Protein AF-A0A7R9U6I0-F1 (afdb_monomer_lite)

pLDDT: mean 78.08, std 13.19, range [43.03, 93.5]

Structure (mmCIF, N/CA/C/O backbone):
data_AF-A0A7R9U6I0-F1
#
_entry.id   AF-A0A7R9U6I0-F1
#
loop_
_atom_site.group_PDB
_atom_site.id
_atom_site.type_symbol
_atom_site.label_atom_id
_atom_site.label_alt_id
_atom_site.label_comp_id
_atom_site.label_asym_id
_atom_site.label_entity_id
_atom_site.label_seq_id
_atom_site.pdbx_PDB_ins_code
_atom_site.Cartn_x
_atom_site.Cartn_y
_atom_site.Cartn_z
_atom_site.occupancy
_atom_site.B_iso_or_equiv
_atom_site.auth_seq_id
_atom_site.auth_comp_id
_atom_site.auth_asym_id
_atom_site.auth_atom_id
_atom_site.pdbx_PDB_model_num
ATOM 1 N N . VAL A 1 1 ? -9.671 6.262 -3.453 1.00 56.94 1 VAL A N 1
ATOM 2 C CA . VAL A 1 1 ? -9.346 5.701 -4.787 1.00 56.94 1 VAL A CA 1
ATOM 3 C C . VAL A 1 1 ? -8.888 6.841 -5.681 1.00 56.94 1 VAL A C 1
ATOM 5 O O . VAL A 1 1 ? -9.615 7.821 -5.789 1.00 56.94 1 VAL A O 1
ATOM 8 N N . THR A 1 2 ? -7.689 6.764 -6.256 1.00 60.41 2 THR A N 1
ATOM 9 C CA . THR A 1 2 ? -7.160 7.765 -7.197 1.00 60.41 2 THR A CA 1
ATOM 10 C C . THR A 1 2 ? -7.011 7.124 -8.573 1.00 60.41 2 THR A C 1
ATOM 12 O O . THR A 1 2 ? -6.565 5.987 -8.689 1.00 60.41 2 THR A O 1
ATOM 15 N N . THR A 1 3 ? -7.427 7.826 -9.625 1.00 65.25 3 THR A N 1
ATOM 16 C CA . THR A 1 3 ? -7.369 7.319 -11.006 1.00 65.25 3 THR A CA 1
ATOM 17 C C . THR A 1 3 ? -6.152 7.844 -11.771 1.00 65.25 3 THR A C 1
ATOM 19 O O . THR A 1 3 ? -5.639 7.144 -12.644 1.00 65.25 3 THR A O 1
ATOM 22 N N . SER A 1 4 ? -5.637 9.022 -11.408 1.00 84.12 4 SER A N 1
ATOM 23 C CA . SER A 1 4 ? -4.521 9.716 -12.068 1.00 84.12 4 SER A CA 1
ATOM 24 C C . SER A 1 4 ? -3.277 9.820 -11.180 1.00 84.12 4 SER A C 1
ATOM 26 O O . SER A 1 4 ? -3.414 10.059 -9.975 1.00 84.12 4 SER A O 1
ATOM 28 N N . LEU A 1 5 ? -2.088 9.765 -11.790 1.00 84.88 5 LEU A N 1
ATOM 29 C CA . LEU A 1 5 ? -0.806 9.999 -11.118 1.00 84.88 5 LEU A CA 1
ATOM 30 C C . LEU A 1 5 ? -0.733 11.385 -10.460 1.00 84.88 5 LEU A C 1
ATOM 32 O O . LEU A 1 5 ? -0.368 11.473 -9.294 1.00 84.88 5 LEU A O 1
ATOM 36 N N . ASP A 1 6 ? -1.154 12.451 -11.142 1.00 86.19 6 ASP A N 1
ATOM 37 C CA . ASP A 1 6 ? -1.038 13.820 -10.609 1.00 86.19 6 ASP A CA 1
ATOM 38 C C . ASP A 1 6 ? -1.788 13.994 -9.289 1.00 86.19 6 ASP A C 1
ATOM 40 O O . ASP A 1 6 ? -1.236 14.461 -8.295 1.00 86.19 6 ASP A O 1
ATOM 44 N N . ARG A 1 7 ? -3.041 13.529 -9.239 1.00 85.56 7 ARG A N 1
ATOM 45 C CA . ARG A 1 7 ? -3.843 13.532 -8.008 1.00 85.56 7 ARG A CA 1
ATOM 46 C C . ARG A 1 7 ? -3.217 12.679 -6.904 1.00 85.56 7 ARG A C 1
ATOM 48 O O . ARG A 1 7 ? -3.355 13.011 -5.730 1.00 85.56 7 ARG A O 1
ATOM 55 N N . PHE A 1 8 ? -2.554 11.582 -7.265 1.00 88.44 8 PHE A N 1
ATOM 56 C CA . PHE A 1 8 ? -1.837 10.749 -6.307 1.00 88.44 8 PHE A CA 1
ATOM 57 C C . PHE A 1 8 ? -0.622 11.485 -5.729 1.00 88.44 8 PHE A C 1
ATOM 59 O O . PHE A 1 8 ? -0.513 11.586 -4.512 1.00 88.44 8 PHE A O 1
ATOM 66 N N . MET A 1 9 ? 0.214 12.098 -6.571 1.00 86.69 9 MET A N 1
ATOM 67 C CA . MET A 1 9 ? 1.369 12.887 -6.126 1.00 86.69 9 MET A CA 1
ATOM 68 C C . MET A 1 9 ? 0.955 14.104 -5.294 1.00 86.69 9 MET A C 1
ATOM 70 O O . MET A 1 9 ? 1.594 14.409 -4.291 1.00 86.69 9 MET A O 1
ATOM 74 N N . GLN A 1 10 ? -0.150 14.766 -5.652 1.00 86.50 10 GLN A N 1
ATOM 75 C CA . GLN A 1 10 ? -0.729 15.835 -4.836 1.00 86.50 10 GLN A CA 1
ATOM 76 C C . GLN A 1 10 ? -1.176 15.335 -3.460 1.00 86.50 10 GLN A C 1
ATOM 78 O O . GLN A 1 10 ? -0.999 16.057 -2.484 1.00 86.50 10 GLN A O 1
ATOM 83 N N . LYS A 1 11 ? -1.738 14.120 -3.362 1.00 85.00 11 LYS A N 1
ATOM 84 C CA . LYS A 1 11 ? -2.087 13.523 -2.065 1.00 85.00 11 LYS A CA 1
ATOM 85 C C . LYS A 1 11 ? -0.827 13.260 -1.233 1.00 85.00 11 LYS A C 1
ATOM 87 O O . LYS A 1 11 ? -0.777 13.659 -0.077 1.00 85.00 11 LYS A O 1
ATOM 92 N N . LEU A 1 12 ? 0.198 12.654 -1.836 1.00 83.94 12 LEU A N 1
ATOM 93 C CA . LEU A 1 12 ? 1.476 12.392 -1.162 1.00 83.94 12 LEU A CA 1
ATOM 94 C C . LEU A 1 12 ? 2.146 13.680 -0.650 1.00 83.94 12 LEU A C 1
ATOM 96 O O . LEU A 1 12 ? 2.822 13.658 0.370 1.00 83.94 12 LEU A O 1
ATOM 100 N N . ALA A 1 13 ? 1.955 14.805 -1.343 1.00 80.88 13 ALA A N 1
ATOM 101 C CA . ALA A 1 13 ? 2.554 16.084 -0.972 1.00 80.88 13 ALA A CA 1
ATOM 102 C C . ALA A 1 13 ? 1.805 16.850 0.136 1.00 80.88 13 ALA A C 1
ATOM 104 O O . ALA A 1 13 ? 2.405 17.731 0.748 1.00 80.88 13 ALA A O 1
ATOM 105 N N . LYS A 1 14 ? 0.512 16.580 0.358 1.00 75.94 14 LYS A N 1
ATOM 106 C CA . LYS A 1 14 ? -0.332 17.379 1.266 1.00 75.94 14 LYS A CA 1
ATOM 107 C C . LYS A 1 14 ? -0.331 16.877 2.706 1.00 75.94 14 LYS A C 1
ATOM 109 O O . LYS A 1 14 ? -0.239 17.694 3.614 1.00 75.94 14 LYS A O 1
ATOM 114 N N . ASP A 1 15 ? -0.372 15.562 2.905 1.00 69.12 15 ASP A N 1
ATOM 115 C CA . ASP A 1 15 ? -0.771 14.987 4.196 1.00 69.12 15 ASP A CA 1
ATOM 116 C C . ASP A 1 15 ? 0.325 14.099 4.797 1.00 69.12 15 ASP A C 1
ATOM 118 O O . ASP A 1 15 ? 0.108 12.924 5.075 1.00 69.12 15 ASP A O 1
ATOM 122 N N . HIS A 1 16 ? 1.529 14.649 4.976 1.00 71.19 16 HIS A N 1
ATOM 123 C CA . HIS A 1 16 ? 2.723 13.885 5.360 1.00 71.19 16 HIS A CA 1
ATOM 124 C C . HIS A 1 16 ? 2.487 12.873 6.501 1.00 71.19 16 HIS A C 1
ATOM 126 O O . HIS A 1 16 ? 2.833 11.702 6.366 1.00 71.19 16 HIS A O 1
ATOM 132 N N . GLU A 1 17 ? 1.889 13.302 7.615 1.00 72.69 17 GLU A N 1
ATOM 133 C CA . GLU A 1 17 ? 1.648 12.447 8.789 1.00 72.69 17 GLU A CA 1
ATOM 134 C C . GLU A 1 17 ? 0.681 11.287 8.504 1.00 72.69 17 GLU A C 1
ATOM 136 O O . GLU A 1 17 ? 0.910 10.165 8.956 1.00 72.69 17 GLU A O 1
ATOM 141 N N . GLU A 1 18 ? -0.367 11.521 7.706 1.00 74.12 18 GLU A N 1
ATOM 142 C CA . GLU A 1 18 ? -1.306 10.470 7.290 1.00 74.12 18 GLU A CA 1
ATOM 143 C C . GLU A 1 18 ? -0.606 9.468 6.361 1.00 74.12 18 GLU A C 1
ATOM 145 O O . GLU A 1 18 ? -0.794 8.254 6.462 1.00 74.12 18 GLU A O 1
ATOM 150 N N . ILE A 1 19 ? 0.235 9.970 5.455 1.00 82.75 19 ILE A N 1
ATOM 151 C CA . ILE A 1 19 ? 0.886 9.163 4.425 1.00 82.75 19 ILE A CA 1
ATOM 152 C C . ILE A 1 19 ? 1.921 8.211 5.023 1.00 82.75 19 ILE A C 1
ATOM 154 O O . ILE A 1 19 ? 1.964 7.058 4.595 1.00 82.75 19 ILE A O 1
ATOM 158 N N . VAL A 1 20 ? 2.695 8.640 6.027 1.00 84.19 20 VAL A N 1
ATOM 159 C CA . VAL A 1 20 ? 3.764 7.829 6.645 1.00 84.19 20 VAL A CA 1
ATOM 160 C C . VAL A 1 20 ? 3.268 6.462 7.112 1.00 84.19 20 VAL A C 1
ATOM 162 O O . VAL A 1 20 ? 3.982 5.481 6.936 1.00 84.19 20 VAL A O 1
ATOM 165 N N . ASN A 1 21 ? 2.047 6.372 7.641 1.00 83.56 21 ASN A N 1
ATOM 166 C CA . ASN A 1 21 ? 1.482 5.131 8.184 1.00 83.56 21 ASN A CA 1
ATOM 167 C C . ASN A 1 21 ? 0.452 4.465 7.255 1.00 83.56 21 ASN A C 1
ATOM 169 O O . ASN A 1 21 ? -0.230 3.517 7.645 1.00 83.56 21 ASN A O 1
ATOM 173 N N . THR A 1 22 ? 0.303 4.953 6.022 1.00 87.44 22 THR A N 1
ATOM 174 C CA . THR A 1 22 ? -0.730 4.462 5.106 1.00 87.44 22 THR A CA 1
ATOM 175 C C . THR A 1 22 ? -0.259 3.236 4.323 1.00 87.44 22 THR A C 1
ATOM 177 O O . THR A 1 22 ? 0.762 3.251 3.636 1.00 87.44 22 THR A O 1
ATOM 180 N N . CYS A 1 23 ? -1.068 2.174 4.342 1.00 89.38 23 CYS A N 1
ATOM 181 C CA . CYS A 1 23 ? -0.942 1.068 3.397 1.00 89.38 23 CYS A CA 1
ATOM 182 C C . CYS A 1 23 ? -1.676 1.404 2.087 1.00 89.38 23 CYS A C 1
ATOM 184 O O . CYS A 1 23 ? -2.899 1.568 2.066 1.00 89.38 23 CYS A O 1
ATOM 186 N N . PHE A 1 24 ? -0.937 1.506 0.983 1.00 91.94 24 PHE A N 1
ATOM 187 C CA . PHE A 1 24 ? -1.493 1.770 -0.341 1.00 91.94 24 PHE A CA 1
ATOM 188 C C . PHE A 1 24 ? -1.876 0.477 -1.047 1.00 91.94 24 PHE A C 1
ATOM 190 O O . PHE A 1 24 ? -1.173 -0.524 -0.973 1.00 91.94 24 PHE A O 1
ATOM 197 N N . VAL A 1 25 ? -2.969 0.519 -1.805 1.00 92.44 25 VAL A N 1
ATOM 198 C CA . VAL A 1 25 ? -3.425 -0.600 -2.633 1.00 92.44 25 VAL A CA 1
ATOM 199 C C . VAL A 1 25 ? -3.520 -0.120 -4.073 1.00 92.44 25 VAL A C 1
ATOM 201 O O . VAL A 1 25 ? -4.205 0.866 -4.352 1.00 92.44 25 VAL A O 1
ATOM 204 N N . THR A 1 26 ? -2.855 -0.809 -4.997 1.00 92.56 26 THR A N 1
ATOM 205 C CA . THR A 1 26 ? -2.922 -0.491 -6.430 1.00 92.56 26 THR A CA 1
ATOM 206 C C . THR A 1 26 ? -2.916 -1.750 -7.289 1.00 92.56 26 THR A C 1
ATOM 208 O O . THR A 1 26 ? -2.575 -2.844 -6.834 1.00 92.56 26 THR A O 1
ATOM 211 N N . HIS A 1 27 ? -3.337 -1.616 -8.541 1.00 91.81 27 HIS A N 1
ATOM 212 C CA . HIS A 1 27 ? -3.208 -2.683 -9.528 1.00 91.81 27 HIS A CA 1
ATOM 213 C C . HIS A 1 27 ? -1.756 -2.759 -10.023 1.00 91.81 27 HIS A C 1
ATOM 215 O O . HIS A 1 27 ? -1.119 -1.732 -10.242 1.00 91.81 27 HIS A O 1
ATOM 221 N N . ASN A 1 28 ? -1.229 -3.963 -10.222 1.00 91.44 28 ASN A N 1
ATOM 222 C CA . ASN A 1 28 ? 0.163 -4.227 -10.599 1.00 91.44 28 ASN A CA 1
ATOM 223 C C . ASN A 1 28 ? 0.576 -3.603 -11.947 1.00 91.44 28 ASN A C 1
ATOM 225 O O . ASN A 1 28 ? 1.751 -3.320 -12.150 1.00 91.44 28 ASN A O 1
ATOM 229 N N . SER A 1 29 ? -0.382 -3.344 -12.842 1.00 90.56 29 SER A N 1
ATOM 230 C CA . SER A 1 29 ? -0.158 -2.664 -14.124 1.00 90.56 29 SER A CA 1
ATOM 231 C C . SER A 1 29 ? 0.017 -1.147 -14.003 1.00 90.56 29 SER A C 1
ATOM 233 O O . SER A 1 29 ? 0.376 -0.492 -14.979 1.00 90.56 29 SER A O 1
ATOM 235 N N . ARG A 1 30 ? -0.240 -0.559 -12.827 1.00 91.38 30 ARG A N 1
ATOM 236 C CA . ARG A 1 30 ? -0.082 0.880 -12.574 1.00 91.38 30 ARG A CA 1
ATOM 237 C C . ARG A 1 30 ? 1.357 1.214 -12.202 1.00 91.38 30 ARG A C 1
ATOM 239 O O . ARG A 1 30 ? 1.635 1.663 -11.091 1.00 91.38 30 ARG A O 1
ATOM 246 N N . SER A 1 31 ? 2.268 0.989 -13.147 1.00 92.88 31 SER A N 1
ATOM 247 C CA . SER A 1 31 ? 3.695 1.299 -13.004 1.00 92.88 31 SER A CA 1
ATOM 248 C C . SER A 1 31 ? 3.931 2.754 -12.598 1.00 92.88 31 SER A C 1
ATOM 250 O O . SER A 1 31 ? 4.810 3.030 -11.792 1.00 92.88 31 SER A O 1
ATOM 252 N N . ASP A 1 32 ? 3.103 3.671 -13.102 1.00 92.56 32 ASP A N 1
ATOM 253 C CA . ASP A 1 32 ? 3.109 5.093 -12.760 1.00 92.56 32 ASP A CA 1
ATOM 254 C C . ASP A 1 32 ? 2.922 5.334 -11.254 1.00 92.56 32 ASP A C 1
ATOM 256 O O . ASP A 1 32 ? 3.722 6.021 -10.623 1.00 92.56 32 ASP A O 1
ATOM 260 N N . ILE A 1 33 ? 1.896 4.722 -10.660 1.00 92.44 33 ILE A N 1
ATOM 261 C CA . ILE A 1 33 ? 1.581 4.862 -9.233 1.00 92.44 33 ILE A CA 1
ATOM 262 C C . ILE A 1 33 ? 2.631 4.162 -8.373 1.00 92.44 33 ILE A C 1
ATOM 264 O O . ILE A 1 33 ? 3.049 4.712 -7.356 1.00 92.44 33 ILE A O 1
ATOM 268 N N . ILE A 1 34 ? 3.070 2.968 -8.785 1.00 93.50 34 ILE A N 1
ATOM 269 C CA . ILE A 1 34 ? 4.086 2.197 -8.059 1.00 93.50 34 ILE A CA 1
ATOM 270 C C . ILE A 1 34 ? 5.385 3.004 -7.984 1.00 93.50 34 ILE A C 1
ATOM 272 O O . ILE A 1 34 ? 5.888 3.259 -6.894 1.00 93.50 34 ILE A O 1
ATOM 276 N N . LEU A 1 35 ? 5.898 3.466 -9.125 1.00 93.25 35 LEU A N 1
ATOM 277 C CA . LEU A 1 35 ? 7.141 4.235 -9.170 1.00 93.25 35 LEU A CA 1
ATOM 278 C C . LEU A 1 35 ? 7.002 5.604 -8.502 1.00 93.25 35 LEU A C 1
ATOM 280 O O . LEU A 1 35 ? 7.930 6.039 -7.824 1.00 93.25 35 LEU A O 1
ATOM 284 N N . GLY A 1 36 ? 5.847 6.262 -8.641 1.00 91.56 36 GLY A N 1
ATOM 285 C CA . GLY A 1 36 ? 5.559 7.519 -7.950 1.00 91.56 36 GLY A CA 1
ATOM 286 C C . GLY A 1 36 ? 5.650 7.377 -6.430 1.00 91.56 36 GLY A C 1
ATOM 287 O O . GLY A 1 36 ? 6.307 8.189 -5.777 1.00 91.56 36 GLY A O 1
ATOM 288 N N . LEU A 1 37 ? 5.066 6.308 -5.873 1.00 91.50 37 LEU A N 1
ATOM 289 C CA . LEU A 1 37 ? 5.153 6.010 -4.443 1.00 91.50 37 LEU A CA 1
ATOM 290 C C . LEU A 1 37 ? 6.592 5.700 -4.022 1.00 91.50 37 LEU A C 1
ATOM 292 O O . LEU A 1 37 ? 7.085 6.307 -3.078 1.00 91.50 37 LEU A O 1
ATOM 296 N N . LEU A 1 38 ? 7.281 4.799 -4.729 1.00 91.50 38 LEU A N 1
ATOM 297 C CA . LEU A 1 38 ? 8.655 4.412 -4.388 1.00 91.50 38 LEU A CA 1
ATOM 298 C C . LEU A 1 38 ? 9.626 5.596 -4.462 1.00 91.50 38 LEU A C 1
ATOM 300 O O . LEU A 1 38 ? 10.485 5.746 -3.597 1.00 91.50 38 LEU A O 1
ATOM 304 N N . SER A 1 39 ? 9.462 6.477 -5.452 1.00 89.50 39 SER A N 1
ATOM 305 C CA . SER A 1 39 ? 10.250 7.708 -5.555 1.00 89.50 39 SER A CA 1
ATOM 306 C C . SER A 1 39 ? 9.970 8.661 -4.395 1.00 89.50 39 SER A C 1
ATOM 308 O O . SER A 1 39 ? 10.900 9.266 -3.864 1.00 89.50 39 SER A O 1
ATOM 310 N N . HIS A 1 40 ? 8.705 8.792 -3.982 1.00 87.44 40 HIS A N 1
ATOM 311 C CA . HIS A 1 40 ? 8.338 9.614 -2.835 1.00 87.44 40 HIS A CA 1
A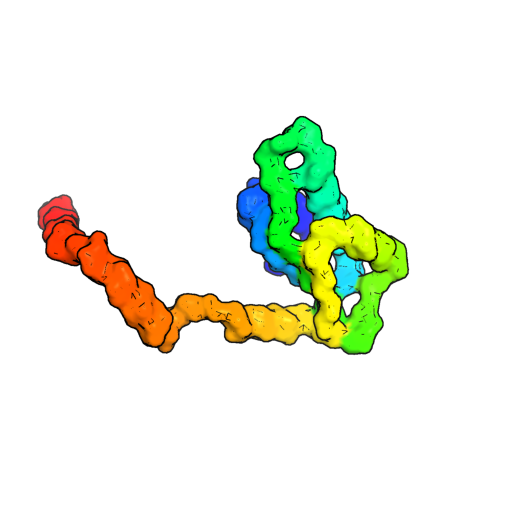TOM 312 C C . HIS A 1 40 ? 8.944 9.068 -1.539 1.00 87.44 40 HIS A C 1
ATOM 314 O O . HIS A 1 40 ? 9.607 9.817 -0.830 1.00 87.44 40 HIS A O 1
ATOM 320 N N . VAL A 1 41 ? 8.805 7.766 -1.277 1.00 87.50 41 VAL A N 1
ATOM 321 C CA . VAL A 1 41 ? 9.390 7.124 -0.092 1.00 87.50 41 VAL A CA 1
ATOM 322 C C . VAL A 1 41 ? 10.912 7.253 -0.077 1.00 87.50 41 VAL A C 1
ATOM 324 O O . VAL A 1 41 ? 11.473 7.681 0.925 1.00 87.50 41 VAL A O 1
ATOM 327 N N . GLY A 1 42 ? 11.585 6.994 -1.202 1.00 84.62 42 GLY A N 1
ATOM 328 C CA . GLY A 1 42 ? 13.039 7.146 -1.284 1.00 84.62 42 GLY A CA 1
ATOM 329 C C . GLY A 1 42 ? 13.517 8.560 -0.930 1.00 84.62 42 GLY A C 1
ATOM 330 O O . GLY A 1 42 ? 14.578 8.712 -0.326 1.00 84.62 42 GLY A O 1
ATOM 331 N N . ARG A 1 43 ? 12.723 9.596 -1.243 1.00 80.88 43 ARG A N 1
ATOM 332 C CA . ARG A 1 43 ? 13.003 10.984 -0.833 1.00 80.88 43 ARG A CA 1
ATOM 333 C C . ARG A 1 43 ? 12.773 11.231 0.656 1.00 80.88 43 ARG A C 1
ATOM 335 O O . ARG A 1 43 ? 13.471 12.078 1.205 1.00 80.88 43 ARG A O 1
ATOM 342 N N . LEU A 1 44 ? 11.810 10.555 1.283 1.00 77.56 44 LEU A N 1
ATOM 343 C CA . LEU A 1 44 ? 11.587 10.646 2.729 1.00 77.56 44 LEU A CA 1
ATOM 344 C C . LEU A 1 44 ? 12.764 10.027 3.489 1.00 77.56 44 LEU A C 1
ATOM 346 O O . LEU A 1 44 ? 13.295 10.657 4.397 1.00 77.56 44 LEU A O 1
ATOM 350 N N . ASP A 1 45 ? 13.235 8.863 3.041 1.00 72.06 45 ASP A N 1
ATOM 351 C CA . ASP A 1 45 ? 14.322 8.130 3.699 1.00 72.06 45 ASP A CA 1
ATOM 352 C C . ASP A 1 45 ? 15.699 8.812 3.549 1.00 72.06 45 ASP A C 1
ATOM 354 O O . ASP A 1 45 ? 16.550 8.683 4.426 1.00 72.06 45 ASP A O 1
ATOM 358 N N . HIS A 1 46 ? 15.933 9.550 2.453 1.00 65.94 46 HIS A N 1
ATOM 359 C CA . HIS A 1 46 ? 17.238 10.158 2.120 1.00 65.94 46 HIS A CA 1
ATOM 360 C C . HIS A 1 46 ? 17.214 11.697 2.075 1.00 65.94 46 HIS A C 1
ATOM 362 O O . HIS A 1 46 ? 18.136 12.330 1.554 1.00 65.94 46 HIS A O 1
ATOM 368 N N . GLY A 1 47 ? 16.138 12.326 2.551 1.00 58.69 47 GLY A N 1
ATOM 369 C CA . GLY A 1 47 ? 15.939 13.768 2.436 1.00 58.69 47 GLY A CA 1
ATOM 370 C C . GLY A 1 47 ? 16.913 14.590 3.300 1.00 58.69 47 GLY A C 1
ATOM 371 O O . GLY A 1 47 ? 17.265 14.177 4.402 1.00 58.69 47 GLY A O 1
ATOM 372 N N . PRO A 1 48 ? 17.289 15.818 2.880 1.00 49.28 48 PRO A N 1
ATOM 373 C CA . PRO A 1 48 ? 18.216 16.698 3.613 1.00 49.28 48 PRO A CA 1
ATOM 374 C C . PRO A 1 48 ? 17.664 17.228 4.951 1.00 49.28 48 PRO A C 1
ATOM 376 O O . PRO A 1 48 ? 18.321 18.006 5.638 1.00 49.28 48 PRO A O 1
ATOM 379 N N . ARG A 1 49 ? 16.444 16.835 5.326 1.00 52.16 49 ARG A N 1
ATOM 380 C CA . ARG A 1 49 ? 15.791 17.185 6.587 1.00 52.16 49 ARG A CA 1
ATOM 381 C C . ARG A 1 49 ? 15.707 15.920 7.430 1.00 52.16 49 ARG A C 1
ATOM 383 O O . ARG A 1 49 ? 14.676 15.256 7.421 1.00 52.16 49 ARG A O 1
ATOM 390 N N . GLY A 1 50 ? 16.777 15.607 8.158 1.00 47.69 50 GLY A N 1
ATOM 391 C CA . GLY A 1 50 ? 16.886 14.466 9.084 1.00 47.69 50 GLY A CA 1
ATOM 392 C C . GLY A 1 50 ? 15.925 14.486 10.287 1.00 47.69 50 GLY A C 1
ATOM 393 O O . GLY A 1 50 ? 16.283 14.015 11.357 1.00 47.69 50 GLY A O 1
ATOM 394 N N . GLY A 1 51 ? 14.730 15.060 10.132 1.00 50.34 51 GLY A N 1
ATOM 395 C CA . GLY A 1 51 ? 13.637 15.069 11.105 1.00 50.34 51 GLY A CA 1
ATOM 396 C C . GLY A 1 51 ? 12.284 14.674 10.505 1.00 50.34 51 GLY A C 1
ATOM 397 O O . GLY A 1 51 ? 11.270 14.791 11.184 1.00 50.34 51 GLY A O 1
ATOM 398 N N . ILE A 1 52 ? 12.241 14.238 9.243 1.00 63.25 52 ILE A N 1
ATOM 399 C CA . ILE A 1 52 ? 11.028 13.693 8.638 1.00 63.25 52 ILE A CA 1
ATOM 400 C C . ILE A 1 52 ? 10.942 12.203 8.985 1.00 63.25 52 ILE A C 1
ATOM 402 O O . ILE A 1 52 ? 11.888 11.457 8.743 1.00 63.25 52 ILE A O 1
ATOM 406 N N . GLN A 1 53 ? 9.829 11.781 9.589 1.00 71.31 53 GLN A N 1
ATOM 407 C CA . GLN A 1 53 ? 9.612 10.386 9.972 1.00 71.31 53 GLN A CA 1
ATOM 408 C C . GLN A 1 53 ? 9.686 9.482 8.725 1.00 71.31 53 GLN A C 1
ATOM 410 O O . GLN A 1 53 ? 9.017 9.791 7.733 1.00 71.31 53 GLN A O 1
ATOM 415 N N . PRO A 1 54 ? 10.481 8.391 8.751 1.00 76.88 54 PRO A N 1
ATOM 416 C CA . PRO A 1 54 ? 10.580 7.473 7.620 1.00 76.88 54 PRO A CA 1
ATOM 417 C C . PRO A 1 54 ? 9.220 6.843 7.343 1.00 76.88 54 PRO A C 1
ATOM 419 O O . PRO A 1 54 ? 8.410 6.680 8.257 1.00 76.88 54 PRO A O 1
ATOM 422 N N . PHE A 1 55 ? 8.966 6.472 6.092 1.00 85.50 55 PHE A N 1
ATOM 423 C CA . PHE A 1 55 ? 7.708 5.835 5.719 1.00 85.50 55 PHE A CA 1
ATOM 424 C C . PHE A 1 55 ? 7.562 4.474 6.424 1.00 85.50 55 PHE A C 1
ATOM 426 O O . PHE A 1 55 ? 8.416 3.604 6.284 1.00 85.50 55 PHE A O 1
ATOM 433 N N . GLN A 1 56 ? 6.474 4.278 7.171 1.00 85.12 56 GLN A N 1
ATOM 434 C CA . GLN A 1 56 ? 6.187 3.059 7.947 1.00 85.12 56 GLN A CA 1
ATOM 435 C C . GLN A 1 56 ? 5.019 2.239 7.376 1.00 85.12 56 GLN A C 1
ATOM 437 O O . GLN A 1 56 ? 4.662 1.191 7.914 1.00 85.12 56 GLN A O 1
ATOM 442 N N . GLY A 1 57 ? 4.402 2.722 6.299 1.00 88.50 57 GLY A N 1
ATOM 443 C CA . GLY A 1 57 ? 3.313 2.056 5.606 1.00 88.50 57 GLY A CA 1
ATOM 444 C C . GLY A 1 57 ? 3.780 0.895 4.727 1.00 88.50 57 GLY A C 1
ATOM 445 O O . GLY A 1 57 ? 4.846 0.308 4.898 1.00 88.50 57 GLY A O 1
ATOM 446 N N . GLY A 1 58 ? 2.972 0.574 3.720 1.00 92.06 58 GLY A N 1
ATOM 447 C CA . GLY A 1 58 ? 3.289 -0.499 2.779 1.00 92.06 58 GLY A CA 1
ATOM 448 C C . GLY A 1 58 ? 2.529 -0.388 1.469 1.00 92.06 58 GLY A C 1
ATOM 449 O O . GLY A 1 58 ? 1.682 0.490 1.297 1.00 92.06 58 GLY A O 1
ATOM 450 N N . LEU A 1 59 ? 2.821 -1.301 0.546 1.00 93.31 59 LEU A N 1
ATOM 451 C CA . LEU A 1 59 ? 2.173 -1.366 -0.760 1.00 93.31 59 LEU A CA 1
ATOM 452 C C . LEU A 1 59 ? 1.612 -2.763 -1.026 1.00 93.31 59 LEU A C 1
ATOM 454 O O . LEU A 1 59 ? 2.336 -3.753 -1.049 1.00 93.31 59 LEU A O 1
ATOM 458 N N . ILE A 1 60 ? 0.315 -2.839 -1.300 1.00 93.19 60 ILE A N 1
ATOM 459 C CA . ILE A 1 60 ? -0.356 -4.054 -1.748 1.00 93.19 60 ILE A CA 1
ATOM 460 C C . ILE A 1 60 ? -0.586 -3.958 -3.253 1.00 93.19 60 ILE A C 1
ATOM 462 O O . ILE A 1 60 ? -1.310 -3.090 -3.752 1.00 93.19 60 ILE A O 1
ATOM 466 N N . LEU A 1 61 ? 0.022 -4.893 -3.974 1.00 92.88 61 LEU A N 1
ATOM 467 C CA . LEU A 1 61 ? -0.138 -5.073 -5.404 1.00 92.88 61 LEU A CA 1
ATOM 468 C C . LEU A 1 61 ? -1.246 -6.091 -5.664 1.00 92.88 61 LEU A C 1
ATOM 470 O O . LEU A 1 61 ? -1.227 -7.231 -5.196 1.00 92.88 61 LEU A O 1
ATOM 474 N N . THR A 1 62 ? -2.231 -5.638 -6.423 1.00 92.00 62 THR A N 1
ATOM 475 C CA . THR A 1 62 ? -3.408 -6.407 -6.825 1.00 92.00 62 THR A CA 1
ATOM 476 C C . THR A 1 62 ? -3.356 -6.681 -8.321 1.00 92.00 62 THR A C 1
ATOM 478 O O . THR A 1 62 ? -2.631 -6.021 -9.058 1.00 92.00 62 THR A O 1
ATOM 481 N N . GLY A 1 63 ? -4.117 -7.656 -8.788 1.00 85.62 63 GLY A N 1
ATOM 482 C CA . GLY A 1 63 ? -4.148 -8.048 -10.188 1.00 85.62 63 GLY A CA 1
ATOM 483 C C . GLY A 1 63 ? -4.570 -9.497 -10.329 1.00 85.62 63 GLY A C 1
ATOM 484 O O . GLY A 1 63 ? -4.187 -10.346 -9.532 1.00 85.62 63 GLY A O 1
ATOM 485 N N . SER A 1 64 ? -5.402 -9.759 -11.329 1.00 71.44 64 SER A N 1
ATOM 486 C CA . SER A 1 64 ? -5.888 -11.093 -11.683 1.00 71.44 64 SER A CA 1
ATOM 487 C C . SER A 1 64 ? -5.532 -11.359 -13.150 1.00 71.44 64 SER A C 1
ATOM 489 O O . SER A 1 64 ? -5.509 -10.396 -13.925 1.00 71.44 64 SER A O 1
ATOM 491 N N . PRO A 1 65 ? -5.253 -12.607 -13.566 1.00 68.88 65 PRO A N 1
ATOM 492 C CA . PRO A 1 65 ? -5.185 -13.835 -12.760 1.00 68.88 65 PRO A CA 1
ATOM 493 C C . PRO A 1 65 ? -3.977 -13.882 -11.796 1.00 68.88 65 PRO A C 1
ATOM 495 O O . PRO A 1 65 ? -3.060 -13.066 -11.921 1.00 68.88 65 PRO A O 1
ATOM 498 N N . PRO A 1 66 ? -3.956 -14.820 -10.826 1.00 61.38 66 PRO A N 1
ATOM 499 C CA . PRO A 1 66 ? -2.788 -15.067 -9.982 1.00 61.38 66 PRO A CA 1
ATOM 500 C C . PRO A 1 66 ? -1.541 -15.281 -10.847 1.00 61.38 66 PRO A C 1
ATOM 502 O O . PRO A 1 66 ? -1.578 -16.041 -11.810 1.00 61.38 66 PRO A O 1
ATOM 505 N N . GLY A 1 67 ? -0.446 -14.588 -10.530 1.00 61.47 67 GLY A N 1
ATOM 506 C CA . GLY A 1 67 ? 0.777 -14.601 -11.344 1.00 61.47 67 GLY A CA 1
ATOM 507 C C . GLY A 1 67 ? 0.928 -13.403 -12.280 1.00 61.47 67 GLY A C 1
ATOM 508 O O . GLY A 1 67 ? 1.988 -13.242 -12.879 1.00 61.47 67 GLY A O 1
ATOM 509 N N . ASN A 1 68 ? -0.072 -12.521 -12.354 1.00 72.62 68 ASN A N 1
ATOM 510 C CA . ASN A 1 68 ? 0.091 -11.227 -12.997 1.00 72.62 68 ASN A CA 1
ATOM 511 C C . ASN A 1 68 ?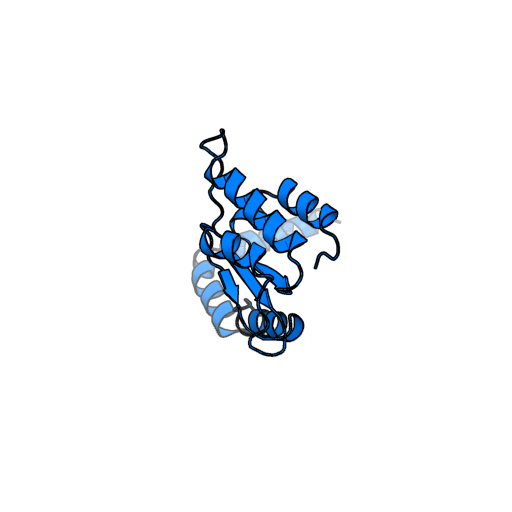 1.125 -10.407 -12.192 1.00 72.62 68 ASN A C 1
ATOM 513 O O . ASN A 1 68 ? 0.960 -10.164 -10.987 1.00 72.62 68 ASN A O 1
ATOM 517 N N . LYS A 1 69 ? 2.239 -10.050 -12.832 1.00 81.94 69 LYS A N 1
ATOM 518 C CA . LYS A 1 69 ? 3.381 -9.375 -12.205 1.00 81.94 69 LYS A CA 1
ATOM 519 C C . LYS A 1 69 ? 3.463 -7.928 -12.691 1.00 81.94 69 LYS A C 1
ATOM 521 O O . LYS A 1 69 ? 3.005 -7.632 -13.793 1.00 81.94 69 LYS A O 1
ATOM 526 N N . PRO A 1 70 ? 4.043 -7.024 -11.888 1.00 86.25 70 PRO A N 1
ATOM 527 C CA . PRO A 1 70 ? 4.504 -5.741 -12.401 1.00 86.25 70 PRO A CA 1
ATOM 528 C C . PRO A 1 70 ? 5.416 -5.952 -13.612 1.00 86.25 70 PRO A C 1
ATOM 530 O O . PRO A 1 70 ? 6.068 -6.992 -13.718 1.00 86.25 70 PRO A O 1
ATOM 533 N N . ALA A 1 71 ? 5.477 -4.961 -14.499 1.00 88.31 71 ALA A N 1
ATOM 534 C CA . ALA A 1 71 ? 6.431 -4.979 -15.601 1.00 88.31 71 ALA A CA 1
ATOM 535 C C . ALA A 1 71 ? 7.867 -5.147 -15.071 1.00 88.31 71 ALA A C 1
ATOM 537 O O . ALA A 1 71 ? 8.189 -4.623 -14.003 1.00 88.31 71 ALA A O 1
ATOM 538 N N . ASP A 1 72 ? 8.727 -5.836 -15.822 1.00 88.81 72 ASP A N 1
ATOM 539 C CA . ASP A 1 72 ? 10.059 -6.242 -15.346 1.00 88.81 72 ASP A CA 1
ATOM 540 C C . ASP A 1 72 ? 10.895 -5.063 -14.834 1.00 88.81 72 ASP A C 1
ATOM 542 O O . ASP A 1 72 ? 11.489 -5.141 -13.762 1.00 88.81 72 ASP A O 1
ATOM 546 N N . PHE A 1 73 ? 10.844 -3.919 -15.525 1.00 88.81 73 PHE A N 1
ATOM 547 C CA . PHE A 1 73 ? 11.547 -2.711 -15.088 1.00 88.81 73 PHE A CA 1
ATOM 548 C C . PHE A 1 73 ? 11.067 -2.196 -13.723 1.00 88.81 73 PHE A C 1
ATOM 550 O O . PHE A 1 73 ? 11.854 -1.631 -12.978 1.00 88.81 73 PHE A O 1
ATOM 557 N N . VAL A 1 74 ? 9.792 -2.392 -13.368 1.00 91.19 74 VAL A N 1
ATOM 558 C CA . VAL A 1 74 ? 9.228 -2.015 -12.060 1.00 91.19 74 VAL A CA 1
ATOM 559 C C . VAL A 1 74 ? 9.644 -3.015 -10.984 1.00 91.19 74 VAL A C 1
ATOM 561 O O . VAL A 1 74 ? 9.821 -2.631 -9.827 1.00 91.19 74 VAL A O 1
ATOM 564 N N . ALA A 1 75 ? 9.824 -4.287 -11.346 1.00 88.38 75 ALA A N 1
ATOM 565 C CA . ALA A 1 75 ? 10.239 -5.327 -10.412 1.00 88.38 75 ALA A CA 1
ATOM 566 C C . ALA A 1 75 ? 11.607 -5.019 -9.780 1.00 88.38 75 ALA A C 1
ATOM 568 O O . ALA A 1 75 ? 11.807 -5.309 -8.602 1.00 88.38 75 ALA A O 1
ATOM 569 N N . ASP A 1 76 ? 12.515 -4.377 -10.515 1.00 88.81 76 ASP A N 1
ATOM 570 C CA . ASP A 1 76 ? 13.811 -3.933 -9.989 1.00 88.81 76 ASP A CA 1
ATOM 571 C C . ASP A 1 76 ? 13.663 -2.865 -8.904 1.00 88.81 76 ASP A C 1
ATOM 573 O O . ASP A 1 76 ? 14.284 -2.964 -7.846 1.00 88.81 76 ASP A O 1
ATOM 577 N N . TYR A 1 77 ? 12.784 -1.883 -9.111 1.00 90.50 77 TYR A N 1
ATOM 578 C CA . TYR A 1 77 ? 12.491 -0.873 -8.092 1.00 90.50 77 TYR A CA 1
ATOM 579 C C . TYR A 1 77 ? 11.809 -1.480 -6.867 1.00 90.50 77 TYR A C 1
ATOM 581 O O . TYR A 1 77 ? 12.136 -1.106 -5.748 1.00 90.50 77 TYR A O 1
ATOM 589 N N . ILE A 1 78 ? 10.895 -2.433 -7.067 1.00 90.19 78 ILE A N 1
ATOM 590 C CA . ILE A 1 78 ? 10.222 -3.150 -5.975 1.00 90.19 78 ILE A CA 1
ATOM 591 C C . ILE A 1 78 ? 11.232 -3.949 -5.147 1.00 90.19 78 ILE A C 1
ATOM 593 O O . ILE A 1 78 ? 11.171 -3.910 -3.924 1.00 90.19 78 ILE A O 1
ATOM 597 N N . ARG A 1 79 ? 12.170 -4.657 -5.791 1.00 88.94 79 ARG A N 1
ATOM 598 C CA . ARG A 1 79 ? 13.197 -5.451 -5.094 1.00 88.94 79 ARG A CA 1
ATOM 599 C C . ARG A 1 79 ? 14.129 -4.600 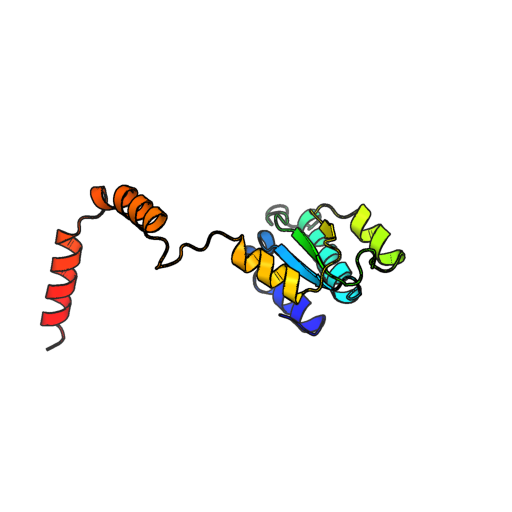-4.240 1.00 88.94 79 ARG A C 1
ATOM 601 O O . ARG A 1 79 ? 14.568 -5.063 -3.195 1.00 88.94 79 ARG A O 1
ATOM 608 N N . ASN A 1 80 ? 14.418 -3.384 -4.690 1.00 87.00 80 ASN A N 1
ATOM 609 C CA . ASN A 1 80 ? 15.302 -2.448 -4.000 1.00 87.00 80 ASN A CA 1
ATOM 610 C C . ASN A 1 80 ? 14.546 -1.469 -3.084 1.00 87.00 80 ASN A C 1
ATOM 612 O O . ASN A 1 80 ? 15.148 -0.538 -2.555 1.00 87.00 80 ASN A O 1
ATOM 616 N N . ALA A 1 81 ? 13.230 -1.628 -2.929 1.00 87.56 81 ALA A N 1
ATOM 617 C CA . ALA A 1 81 ? 12.426 -0.751 -2.095 1.00 87.56 81 ALA A CA 1
ATOM 618 C C . ALA A 1 81 ? 12.615 -1.075 -0.607 1.00 87.56 81 ALA A C 1
ATOM 620 O O . ALA A 1 81 ? 12.557 -2.233 -0.202 1.00 87.56 81 ALA A O 1
ATOM 621 N N . ASN A 1 82 ? 12.723 -0.037 0.224 1.00 85.00 82 ASN A N 1
ATOM 622 C CA . ASN A 1 82 ? 12.841 -0.165 1.682 1.00 85.00 82 ASN A CA 1
ATOM 623 C C . ASN A 1 82 ? 11.485 -0.286 2.403 1.00 85.00 82 ASN A C 1
ATOM 625 O O . ASN A 1 82 ? 11.386 0.003 3.591 1.00 85.00 82 ASN A O 1
ATOM 629 N N . ILE A 1 83 ? 10.425 -0.695 1.699 1.00 88.75 83 ILE A N 1
ATOM 630 C CA . ILE A 1 83 ? 9.073 -0.806 2.263 1.00 88.75 83 ILE A CA 1
ATOM 631 C C . ILE A 1 83 ? 8.504 -2.206 2.059 1.00 88.75 83 ILE A C 1
ATOM 633 O O . ILE A 1 83 ? 8.844 -2.868 1.077 1.00 88.75 83 ILE A O 1
ATOM 637 N N . PRO A 1 84 ? 7.594 -2.664 2.934 1.00 91.38 84 PRO A N 1
ATOM 638 C CA . PRO A 1 84 ? 6.899 -3.923 2.724 1.00 91.38 84 PRO A CA 1
ATOM 639 C C . PRO A 1 84 ? 5.981 -3.836 1.497 1.00 91.38 84 PRO A C 1
ATOM 641 O O . PRO A 1 84 ? 5.081 -2.991 1.423 1.00 91.38 84 PRO A O 1
ATOM 644 N N . ILE A 1 85 ? 6.194 -4.742 0.537 1.00 92.31 85 ILE A N 1
ATOM 645 C CA . ILE A 1 85 ? 5.385 -4.863 -0.681 1.00 92.31 85 ILE A CA 1
ATOM 646 C C . ILE A 1 85 ? 4.814 -6.279 -0.774 1.00 92.31 85 ILE A C 1
ATOM 648 O O . ILE A 1 85 ? 5.561 -7.255 -0.812 1.00 92.31 85 ILE A O 1
ATOM 652 N N . LEU A 1 86 ? 3.486 -6.397 -0.846 1.00 90.56 86 LEU A N 1
ATOM 653 C CA . LEU A 1 86 ? 2.774 -7.674 -0.927 1.00 90.56 86 LEU A CA 1
ATOM 654 C C . LEU A 1 86 ? 2.025 -7.797 -2.257 1.00 90.56 86 LEU A C 1
ATOM 656 O O . LEU A 1 86 ? 1.139 -6.996 -2.541 1.00 90.56 86 LEU A O 1
ATOM 660 N N . ASN A 1 87 ? 2.324 -8.825 -3.054 1.00 89.75 87 ASN A N 1
ATOM 661 C CA . ASN A 1 87 ? 1.562 -9.149 -4.265 1.00 89.75 87 ASN A CA 1
ATOM 662 C C . ASN A 1 87 ? 0.552 -10.272 -3.985 1.00 89.75 87 ASN A C 1
ATOM 664 O O . ASN A 1 87 ? 0.945 -11.379 -3.631 1.00 89.75 87 ASN A O 1
ATOM 668 N N . VAL A 1 88 ? -0.743 -9.984 -4.144 1.00 87.56 88 VAL A N 1
ATOM 669 C CA . VAL A 1 88 ? -1.840 -10.847 -3.659 1.00 87.56 88 VAL A CA 1
ATOM 670 C C . VAL A 1 88 ? -2.468 -11.703 -4.768 1.00 87.56 88 VAL A C 1
ATOM 672 O O . VAL A 1 88 ? -3.183 -12.657 -4.478 1.00 87.56 88 VAL A O 1
ATOM 675 N N . GLY A 1 89 ? -2.224 -11.397 -6.049 1.00 86.12 89 GLY A N 1
ATOM 676 C CA . GLY A 1 89 ? -2.778 -12.185 -7.163 1.00 86.12 89 GLY A CA 1
ATOM 677 C C . GLY A 1 89 ? -4.316 -12.248 -7.199 1.00 86.12 89 GLY A C 1
ATOM 678 O O . GLY A 1 89 ? -4.890 -13.220 -7.688 1.00 86.12 89 GLY A O 1
ATOM 679 N N . ALA A 1 90 ? -4.990 -11.234 -6.651 1.00 88.19 90 ALA A N 1
ATOM 680 C CA . ALA A 1 90 ? -6.444 -11.100 -6.634 1.00 88.19 90 ALA A CA 1
ATOM 681 C C . ALA A 1 90 ? -6.870 -9.720 -7.152 1.00 88.19 90 ALA A C 1
ATOM 683 O O . ALA A 1 90 ? -6.087 -8.768 -7.130 1.00 88.19 90 ALA A O 1
ATOM 684 N N . SER A 1 91 ? -8.122 -9.588 -7.602 1.00 89.25 91 SER A N 1
ATOM 685 C CA . SER A 1 91 ? -8.654 -8.292 -8.037 1.00 89.25 91 SER A CA 1
ATOM 686 C C . SER A 1 91 ? -8.618 -7.267 -6.902 1.00 89.25 91 SER A C 1
ATOM 688 O O . SER A 1 91 ? -8.807 -7.601 -5.729 1.00 89.25 91 SER A O 1
ATOM 690 N N . THR A 1 92 ? -8.445 -5.991 -7.252 1.00 89.06 92 THR A N 1
ATOM 691 C CA . THR A 1 92 ? -8.439 -4.895 -6.276 1.00 89.06 92 THR A CA 1
ATOM 692 C C . THR A 1 92 ? -9.711 -4.881 -5.428 1.00 89.06 92 THR A C 1
ATOM 694 O O . THR A 1 92 ? -9.641 -4.679 -4.221 1.00 89.06 92 THR A O 1
ATOM 697 N N . SER A 1 93 ? -10.871 -5.169 -6.028 1.00 88.56 93 SER A N 1
ATOM 698 C CA . SER A 1 93 ? -12.150 -5.247 -5.314 1.00 88.56 93 SER A CA 1
ATOM 699 C C . SER A 1 93 ? -12.166 -6.338 -4.242 1.00 88.56 93 SER A C 1
ATOM 701 O O . SER A 1 93 ? -12.589 -6.072 -3.120 1.00 88.56 93 SER A O 1
ATOM 703 N N . LYS A 1 94 ? -11.663 -7.541 -4.554 1.00 89.06 94 LYS A N 1
ATOM 704 C CA . LYS A 1 94 ? -11.603 -8.663 -3.608 1.00 89.06 94 LYS A CA 1
ATOM 705 C C . LYS A 1 94 ? -10.629 -8.378 -2.469 1.00 89.06 94 LYS A C 1
ATOM 707 O O . LYS A 1 94 ? -10.944 -8.651 -1.318 1.00 89.06 94 LYS A O 1
ATOM 712 N N . VAL A 1 95 ? -9.475 -7.791 -2.784 1.00 89.62 95 VAL A N 1
ATOM 713 C CA . VAL A 1 95 ? -8.476 -7.408 -1.777 1.00 89.62 95 VAL A CA 1
ATOM 714 C C . VAL A 1 95 ? -9.023 -6.335 -0.844 1.00 89.62 95 VAL A C 1
ATOM 716 O O . VAL A 1 95 ? -8.922 -6.480 0.367 1.00 89.62 95 VAL A O 1
ATOM 719 N N . LEU A 1 96 ? -9.663 -5.291 -1.375 1.00 88.69 96 LEU A N 1
ATOM 720 C CA . LEU A 1 96 ? -10.277 -4.254 -0.544 1.00 88.69 96 LEU A CA 1
ATOM 721 C C . LEU A 1 96 ? -11.426 -4.799 0.313 1.00 88.69 96 LEU A C 1
ATOM 723 O O . LEU A 1 96 ? -11.570 -4.379 1.459 1.00 88.69 96 LEU A O 1
ATOM 727 N N . ALA A 1 97 ? -12.223 -5.737 -0.209 1.00 88.19 97 ALA A N 1
ATOM 728 C CA . ALA A 1 97 ? -13.254 -6.420 0.569 1.00 88.19 97 ALA A CA 1
ATOM 729 C C . ALA A 1 97 ? -12.642 -7.230 1.722 1.00 88.19 97 ALA A C 1
ATOM 731 O O . ALA A 1 97 ? -13.067 -7.056 2.859 1.00 88.19 97 ALA A O 1
ATOM 732 N N . ALA A 1 98 ? -11.596 -8.015 1.449 1.00 86.75 98 ALA A N 1
ATOM 733 C CA . ALA A 1 98 ? -10.887 -8.790 2.463 1.00 86.75 98 ALA A CA 1
ATOM 734 C C . ALA A 1 98 ? -10.238 -7.888 3.523 1.00 86.75 98 ALA A C 1
ATOM 736 O O . ALA A 1 98 ? -10.413 -8.119 4.712 1.00 86.75 98 ALA A O 1
ATOM 737 N N . ILE A 1 99 ? -9.555 -6.810 3.122 1.00 86.31 99 ILE A N 1
ATOM 738 C CA . ILE A 1 99 ? -9.007 -5.830 4.071 1.00 86.31 99 ILE A CA 1
ATOM 739 C C . ILE A 1 99 ? -10.135 -5.265 4.935 1.00 86.31 99 ILE A C 1
ATOM 741 O O . ILE A 1 99 ? -9.998 -5.206 6.149 1.00 86.31 99 ILE A O 1
ATOM 745 N N . LYS A 1 100 ? -11.272 -4.885 4.345 1.00 82.62 100 LYS A N 1
ATOM 746 C CA . LYS A 1 100 ? -12.419 -4.343 5.089 1.00 82.62 100 LYS A CA 1
ATOM 747 C C . LYS A 1 100 ? -13.033 -5.354 6.065 1.00 82.62 100 LYS A C 1
ATOM 749 O O . LYS A 1 100 ? -13.548 -4.923 7.094 1.00 82.62 100 LYS A O 1
ATOM 754 N N . GLU A 1 101 ? -13.037 -6.633 5.709 1.00 81.38 101 GLU A N 1
ATOM 755 C CA . GLU A 1 101 ? -13.580 -7.738 6.504 1.00 81.38 101 GLU A CA 1
ATOM 756 C C . GLU A 1 101 ? -12.652 -8.112 7.665 1.00 81.38 101 GLU A C 1
ATOM 758 O O . GLU A 1 101 ? -13.107 -8.239 8.797 1.00 81.38 101 GLU A O 1
ATOM 763 N N . TYR A 1 102 ? -11.348 -8.221 7.400 1.00 74.19 102 TYR A N 1
ATOM 764 C CA . TYR A 1 102 ? -10.345 -8.635 8.383 1.00 74.19 102 TYR A CA 1
ATOM 765 C C . TYR A 1 102 ? -9.755 -7.489 9.200 1.00 74.19 102 TYR A C 1
ATOM 767 O O . TYR A 1 102 ? -9.149 -7.742 10.238 1.00 74.19 102 TYR A O 1
ATOM 775 N N . THR A 1 103 ? -9.915 -6.234 8.770 1.00 72.50 103 THR A N 1
ATOM 776 C CA . THR A 1 103 ? -9.576 -5.092 9.623 1.00 72.50 103 THR A CA 1
ATOM 777 C C . THR A 1 103 ? -10.597 -5.063 10.755 1.00 72.50 103 THR A C 1
ATOM 779 O O . THR A 1 103 ? -11.778 -4.840 10.473 1.00 72.50 103 THR A O 1
ATOM 782 N N . PRO A 1 104 ? -10.185 -5.275 12.018 1.00 56.56 104 PRO A N 1
ATOM 783 C CA . PRO A 1 104 ? -11.086 -5.179 13.149 1.00 56.56 104 PRO A CA 1
ATOM 784 C C . PRO A 1 104 ? -11.620 -3.753 13.212 1.00 56.56 104 PRO A C 1
ATOM 786 O O . PRO A 1 104 ? -10.953 -2.829 13.670 1.00 56.56 104 PRO A O 1
ATOM 789 N N . LYS A 1 105 ? -12.834 -3.559 12.712 1.00 58.16 105 LYS A N 1
ATOM 790 C CA . LYS A 1 105 ? -13.574 -2.341 12.983 1.00 58.16 105 LYS A CA 1
ATOM 791 C C . LYS A 1 105 ? -13.963 -2.418 14.448 1.00 58.16 105 LYS A C 1
ATOM 793 O O . LYS A 1 105 ? -14.497 -3.440 14.876 1.00 58.16 105 LYS A O 1
ATOM 798 N N . LEU A 1 106 ? -13.752 -1.341 15.198 1.00 51.41 106 LEU A N 1
ATOM 799 C CA . LEU A 1 106 ? -14.650 -1.042 16.308 1.00 51.41 106 LEU A CA 1
ATOM 800 C C . LEU A 1 106 ? -16.027 -0.851 15.670 1.00 51.41 106 LEU A C 1
ATOM 802 O O . LEU A 1 106 ? -16.384 0.224 15.195 1.00 51.41 106 LEU A O 1
ATOM 806 N N . SER A 1 107 ? -16.717 -1.968 15.488 1.00 52.72 107 SER A N 1
ATOM 807 C CA . SER A 1 107 ? -18.074 -1.992 14.998 1.00 52.72 107 SER A CA 1
ATOM 808 C C . SER A 1 107 ? -18.948 -1.549 16.155 1.00 52.72 107 SER A C 1
ATOM 810 O O . SER A 1 107 ? -18.812 -2.086 17.249 1.00 52.72 107 SER A O 1
ATOM 812 N N . SER A 1 108 ? -19.886 -0.635 15.921 1.00 52.97 108 SER A N 1
ATOM 813 C CA . SER A 1 108 ? -20.930 -0.326 16.906 1.00 52.97 108 SER A CA 1
ATOM 814 C C . SER A 1 108 ? -21.782 -1.550 17.274 1.00 52.97 108 SER A C 1
ATOM 816 O O . SER A 1 108 ? -22.507 -1.516 18.261 1.00 52.97 108 SER A O 1
ATOM 818 N N . SER A 1 109 ? -21.697 -2.634 16.492 1.00 57.06 109 SER A N 1
ATOM 819 C CA . SER A 1 109 ? -22.307 -3.934 16.787 1.00 57.06 109 SER A CA 1
ATOM 820 C C . SER A 1 109 ? -21.363 -4.952 17.443 1.00 57.06 109 SER A C 1
ATOM 822 O O . SER A 1 109 ? -21.819 -6.029 17.822 1.00 57.06 109 SER A O 1
ATOM 824 N N . ASP A 1 110 ? -20.065 -4.657 17.582 1.00 65.31 110 ASP A N 1
ATOM 825 C CA . ASP A 1 110 ? -19.117 -5.518 18.302 1.00 65.31 110 ASP A CA 1
ATOM 826 C C . ASP A 1 110 ? -19.166 -5.159 19.791 1.00 65.31 110 ASP A C 1
ATOM 828 O O . ASP A 1 110 ? -18.339 -4.404 20.319 1.00 65.31 110 ASP A O 1
ATOM 832 N N . GLY A 1 111 ? -20.213 -5.672 20.446 1.00 67.38 111 GLY A N 1
ATOM 833 C CA . GLY A 1 111 ? -20.489 -5.441 21.863 1.00 67.38 111 GLY A CA 1
ATOM 834 C C . GLY A 1 111 ? -19.308 -5.834 22.746 1.00 67.38 111 GLY A C 1
ATOM 835 O O . GLY A 1 111 ? -18.930 -5.069 23.616 1.00 67.38 111 GLY A O 1
ATOM 836 N N . SER A 1 112 ? -18.614 -6.934 22.434 1.00 68.75 112 SER A N 1
ATOM 837 C CA . SER A 1 112 ? -17.496 -7.427 23.252 1.00 68.75 112 SER A CA 1
ATOM 838 C C . SER A 1 112 ? -16.325 -6.442 23.352 1.00 68.75 112 SER A C 1
ATOM 840 O O . SER A 1 1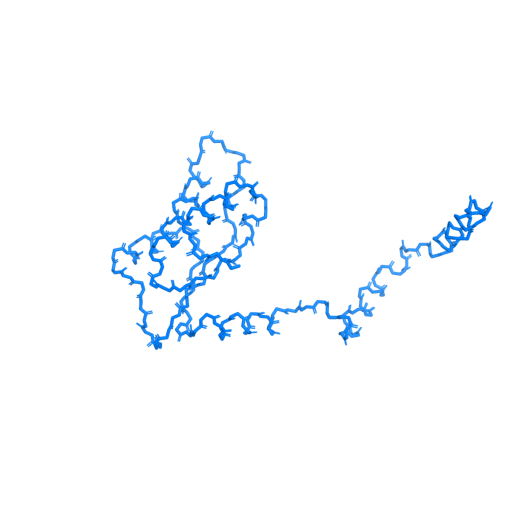12 ? -15.751 -6.237 24.422 1.00 68.75 112 SER A O 1
ATOM 842 N N . ARG A 1 113 ? -15.958 -5.801 22.236 1.00 64.38 113 ARG A N 1
ATOM 843 C CA . ARG A 1 113 ? -14.881 -4.806 22.213 1.00 64.38 113 ARG A CA 1
ATOM 844 C C . ARG A 1 113 ? -15.334 -3.472 22.772 1.00 64.38 113 ARG A C 1
ATOM 846 O O . ARG A 1 113 ? -14.554 -2.823 23.462 1.00 64.38 113 ARG A O 1
ATOM 853 N N . THR A 1 114 ? -16.575 -3.089 22.492 1.00 70.44 114 THR A N 1
ATOM 854 C CA . THR A 1 114 ? -17.183 -1.877 23.044 1.00 70.44 114 THR A CA 1
ATOM 855 C C . THR A 1 114 ? -17.249 -1.963 24.570 1.00 70.44 114 THR A C 1
ATOM 857 O O . THR A 1 114 ? -16.790 -1.048 25.241 1.00 70.44 114 THR A O 1
ATOM 860 N N . ASP A 1 115 ? -17.681 -3.097 25.120 1.00 74.50 115 ASP A N 1
ATOM 861 C CA . ASP A 1 115 ? -17.768 -3.353 26.561 1.00 74.50 115 ASP A CA 1
ATOM 862 C C . ASP A 1 115 ? -16.393 -3.373 27.236 1.00 74.50 115 ASP A C 1
ATOM 864 O O . ASP A 1 115 ? -16.244 -2.873 28.352 1.00 74.50 115 ASP A O 1
ATOM 868 N N . ASN A 1 116 ? -15.366 -3.895 26.556 1.00 75.56 116 ASN A N 1
ATOM 869 C CA . ASN A 1 116 ? -13.987 -3.852 27.048 1.00 75.56 116 ASN A CA 1
ATOM 870 C C . ASN A 1 116 ? -13.441 -2.420 27.108 1.00 75.56 116 ASN A C 1
ATOM 872 O O . ASN A 1 116 ? -12.829 -2.038 28.104 1.00 75.56 116 ASN A O 1
ATOM 876 N N . VAL A 1 117 ? -13.692 -1.613 26.072 1.00 73.25 117 VAL A N 1
ATOM 877 C CA . VAL A 1 117 ? -13.321 -0.191 26.061 1.00 73.25 117 VAL A CA 1
ATOM 878 C C . VAL A 1 117 ? -14.090 0.559 27.153 1.00 73.25 117 VAL A C 1
ATOM 880 O O . VAL A 1 117 ? -13.479 1.269 27.947 1.00 73.25 117 VAL A O 1
ATOM 883 N N . ILE A 1 118 ? -15.407 0.357 27.264 1.00 75.62 118 ILE A N 1
ATOM 884 C CA . ILE A 1 118 ? -16.230 0.961 28.320 1.00 75.62 118 ILE A CA 1
ATOM 885 C C . ILE A 1 118 ? -15.684 0.581 29.696 1.00 75.62 118 ILE A C 1
ATOM 887 O O . ILE A 1 118 ? -15.446 1.464 30.509 1.00 75.62 118 ILE A O 1
ATOM 891 N N . SER A 1 119 ? -15.416 -0.699 29.951 1.00 79.31 119 SER A N 1
ATOM 892 C CA . SER A 1 119 ? -14.922 -1.168 31.252 1.00 79.31 119 SER A CA 1
ATOM 893 C C . SER A 1 119 ? -13.549 -0.596 31.612 1.00 79.31 119 SER A C 1
ATOM 895 O O . SER A 1 119 ? -13.274 -0.359 32.785 1.00 79.31 119 SER A O 1
ATOM 897 N N . GLN A 1 120 ? -12.695 -0.345 30.618 1.00 79.00 120 GLN A N 1
ATOM 898 C CA . GLN A 1 120 ? -11.374 0.240 30.832 1.00 79.00 120 GLN A CA 1
ATOM 899 C C . GLN A 1 120 ? -11.440 1.734 31.179 1.00 79.00 120 GLN A C 1
ATOM 901 O O . GLN A 1 120 ? -10.660 2.200 32.007 1.00 79.00 120 GLN A O 1
ATOM 906 N N . TYR A 1 121 ? -12.347 2.490 30.555 1.00 75.56 121 TYR A N 1
ATOM 907 C CA . TYR A 1 121 ? -12.418 3.945 30.728 1.00 75.56 121 TYR A CA 1
ATOM 908 C C . TYR A 1 121 ? -13.470 4.401 31.748 1.00 75.56 121 TYR A C 1
ATOM 910 O O . TYR A 1 121 ? -13.285 5.451 32.357 1.00 75.56 121 TYR A O 1
ATOM 918 N N . ALA A 1 122 ? -14.537 3.633 31.987 1.00 77.75 122 ALA A N 1
ATOM 919 C CA . ALA A 1 122 ? -15.636 4.006 32.884 1.00 77.75 122 ALA A CA 1
ATOM 920 C C . ALA A 1 122 ? -15.194 4.381 34.313 1.00 77.75 122 ALA A C 1
ATOM 922 O O . ALA A 1 122 ? -15.705 5.375 34.822 1.00 77.75 122 ALA A O 1
ATOM 923 N N . PRO A 1 123 ? -14.222 3.701 34.957 1.00 83.12 123 PRO A N 1
ATOM 924 C CA . PRO A 1 123 ? -13.742 4.104 36.284 1.00 83.12 123 PRO A CA 1
ATOM 925 C C . PRO A 1 123 ? -13.013 5.456 36.304 1.00 83.12 123 PRO A C 1
ATOM 927 O O . PRO A 1 123 ? -12.806 6.031 37.369 1.00 83.12 123 PRO A O 1
ATOM 930 N N . HIS A 1 124 ? -12.587 5.944 35.137 1.00 79.19 124 HIS A N 1
ATOM 931 C CA . HIS A 1 124 ? -11.818 7.177 34.968 1.00 79.19 124 HIS A CA 1
ATOM 932 C C . HIS A 1 124 ? -12.644 8.318 34.360 1.00 79.19 124 HIS A C 1
ATOM 934 O O . HIS A 1 124 ? -12.116 9.411 34.159 1.00 79.19 124 HIS A O 1
ATOM 940 N N . ILE A 1 125 ? -13.925 8.078 34.065 1.00 76.12 125 ILE A N 1
ATOM 941 C CA . ILE A 1 125 ? -14.861 9.082 33.565 1.00 76.12 125 ILE A CA 1
ATOM 942 C C . ILE A 1 125 ? -15.802 9.456 34.709 1.00 76.12 125 ILE A C 1
ATOM 944 O O . ILE A 1 125 ? -16.613 8.645 35.151 1.00 76.12 125 ILE A O 1
ATOM 948 N N . ASP A 1 126 ? -15.736 10.707 35.158 1.00 78.06 126 ASP A N 1
ATOM 949 C CA . ASP A 1 126 ? -16.745 11.261 36.058 1.00 78.06 126 ASP A CA 1
ATOM 950 C C . ASP A 1 126 ? -18.009 11.618 35.262 1.00 78.06 126 ASP A C 1
ATOM 952 O O . ASP A 1 126 ? -18.196 12.737 34.776 1.00 78.06 126 ASP A O 1
ATOM 956 N N . ALA A 1 127 ? -18.877 10.621 35.093 1.00 70.12 127 ALA A N 1
ATOM 957 C CA . ALA A 1 127 ? -20.133 10.779 34.373 1.00 70.12 127 ALA A CA 1
ATOM 958 C C . ALA A 1 127 ? -21.076 11.791 35.047 1.00 70.12 127 ALA A C 1
ATOM 960 O O . ALA A 1 127 ? -21.864 12.430 34.352 1.00 70.12 127 ALA A O 1
ATOM 961 N N . ALA A 1 128 ? -20.981 11.981 36.369 1.00 71.81 128 ALA A N 1
ATOM 962 C CA . ALA A 1 128 ? -21.819 12.940 37.086 1.00 71.81 128 ALA A CA 1
ATOM 963 C C . ALA A 1 128 ? -21.468 14.381 36.689 1.00 71.81 128 ALA A C 1
ATOM 965 O O . ALA A 1 128 ? -22.363 15.176 36.397 1.00 71.81 128 ALA A O 1
ATOM 966 N N . SER A 1 129 ? -20.172 14.685 36.570 1.00 71.31 129 SER A N 1
ATOM 967 C CA . SER A 1 129 ? -19.697 15.985 36.082 1.00 71.31 129 SER A CA 1
ATOM 968 C C . 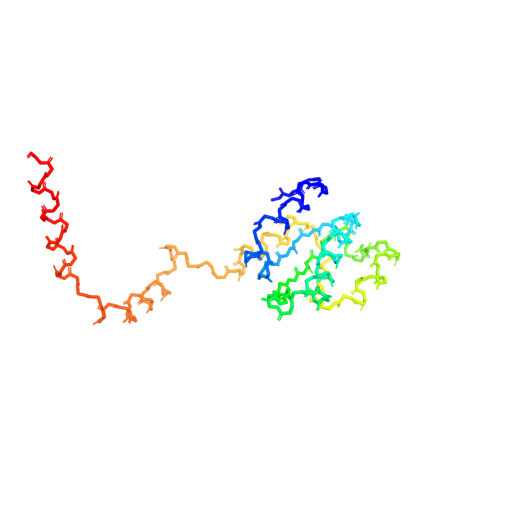SER A 1 129 ? -20.095 16.263 34.626 1.00 71.31 129 SER A C 1
ATOM 970 O O . SER A 1 129 ? -20.395 17.402 34.275 1.00 71.31 129 SER A O 1
ATOM 972 N N . LEU A 1 130 ? -20.147 15.235 33.772 1.00 67.38 130 LEU A N 1
ATOM 973 C CA . LEU A 1 130 ? -20.549 15.377 32.365 1.00 67.38 130 LEU A CA 1
ATOM 974 C C . LEU A 1 130 ? -22.060 15.584 32.184 1.00 67.38 130 LEU A C 1
ATOM 976 O O . LEU A 1 130 ? -22.469 16.348 31.311 1.00 67.38 130 LEU A O 1
ATOM 980 N N . ILE A 1 131 ? -22.888 14.925 32.999 1.00 74.00 131 ILE A N 1
ATOM 981 C CA . ILE A 1 131 ? -24.350 15.079 32.947 1.00 74.00 131 ILE A CA 1
ATOM 982 C C . ILE A 1 131 ? -24.760 16.455 33.481 1.00 74.00 131 ILE A C 1
ATOM 984 O O . ILE A 1 131 ? -25.541 17.142 32.826 1.00 74.00 131 ILE A O 1
ATOM 988 N N . GLY A 1 132 ? -24.161 16.906 34.590 1.00 69.75 132 GLY A N 1
ATOM 989 C CA . GLY A 1 132 ? -24.417 18.244 35.133 1.00 69.75 132 GLY A CA 1
ATOM 990 C C . GLY A 1 132 ? -24.051 19.374 34.161 1.00 69.75 132 GLY A C 1
ATOM 991 O O . GLY A 1 132 ? -24.767 20.369 34.081 1.00 69.75 132 GLY A O 1
ATOM 992 N N . LEU A 1 133 ? -22.997 19.195 33.354 1.00 59.12 133 LEU A N 1
ATOM 993 C CA . LEU A 1 133 ? -22.628 20.135 32.285 1.00 59.12 133 LEU A CA 1
ATOM 994 C C . LEU A 1 133 ? -23.647 20.157 31.134 1.00 59.12 133 LEU A C 1
ATOM 996 O O . LEU A 1 133 ? -23.911 21.203 30.548 1.00 59.12 133 LEU A O 1
ATOM 1000 N N . ALA A 1 134 ? -24.215 19.004 30.776 1.00 58.50 134 ALA A N 1
ATOM 1001 C CA . ALA A 1 134 ? -25.201 18.915 29.700 1.00 58.50 134 ALA A CA 1
ATOM 1002 C C . ALA A 1 134 ? -26.559 19.521 30.098 1.00 58.50 134 ALA A C 1
ATOM 1004 O O . ALA A 1 134 ? -27.294 20.005 29.234 1.00 58.50 134 ALA A O 1
ATOM 1005 N N . GLU A 1 135 ? -26.889 19.495 31.389 1.00 63.00 135 GLU A N 1
ATOM 1006 C CA . GLU A 1 135 ? -28.080 20.137 31.949 1.00 63.00 135 GLU A CA 1
ATOM 1007 C C . GLU A 1 135 ? -27.892 21.654 32.078 1.00 63.00 135 GLU A C 1
ATOM 1009 O O . GLU A 1 135 ? -28.761 22.400 31.632 1.00 63.00 135 GLU A O 1
ATOM 1014 N N . SER A 1 136 ? -26.726 22.128 32.538 1.00 58.16 136 SER A N 1
ATOM 1015 C CA . SER A 1 136 ? -26.451 23.572 32.620 1.00 58.16 136 SER A CA 1
ATOM 1016 C C . SER A 1 136 ? -26.441 24.260 31.248 1.00 58.16 136 SER A C 1
ATOM 1018 O O . SER A 1 136 ? -26.888 25.393 31.120 1.00 58.16 136 SER A O 1
ATOM 1020 N N . VAL A 1 137 ? -25.981 23.569 30.198 1.00 59.12 137 VAL A N 1
ATOM 1021 C CA . VAL A 1 137 ? -25.982 24.090 28.817 1.00 59.12 137 VAL A CA 1
ATOM 1022 C C . VAL A 1 137 ? -27.396 24.153 28.216 1.00 59.12 137 VAL A C 1
ATOM 1024 O O . VAL A 1 137 ? -27.636 24.937 27.300 1.00 59.12 137 VAL A O 1
ATOM 1027 N N . LYS A 1 138 ? -28.354 23.358 28.714 1.00 55.91 138 LYS A N 1
ATOM 1028 C CA . LYS A 1 138 ? -29.761 23.445 28.282 1.00 55.91 138 LYS A CA 1
ATOM 1029 C C . LYS A 1 138 ? -30.499 24.622 28.915 1.00 55.91 138 LYS A C 1
ATOM 1031 O O . LYS A 1 138 ? -31.354 25.191 28.243 1.00 55.91 138 LYS A O 1
ATOM 1036 N N . ASP A 1 139 ? -30.149 24.999 30.142 1.00 54.09 139 ASP A N 1
ATOM 1037 C CA . ASP A 1 139 ? -30.751 26.147 30.832 1.00 54.09 139 ASP A CA 1
ATOM 1038 C C . ASP A 1 139 ? -30.239 27.502 30.307 1.00 54.09 139 ASP A C 1
ATOM 1040 O O . ASP A 1 139 ? -30.955 28.495 30.387 1.00 54.09 139 ASP A O 1
ATOM 1044 N N . GLU A 1 140 ? -29.045 27.561 29.704 1.00 52.53 140 GLU A N 1
ATOM 1045 C CA . GLU A 1 140 ? -28.517 28.782 29.060 1.00 52.53 140 GLU A CA 1
ATOM 1046 C C . GLU A 1 140 ? -29.017 29.002 27.616 1.00 52.53 140 GLU A C 1
ATOM 1048 O O . GLU A 1 140 ? -28.761 30.052 27.025 1.00 52.53 140 GLU A O 1
A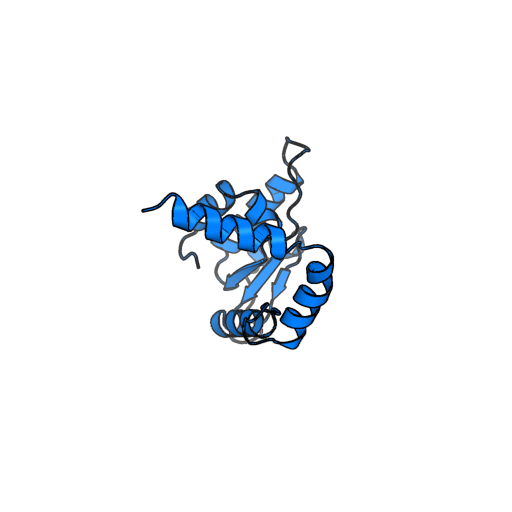TOM 1053 N N . ALA A 1 141 ? -29.720 28.028 27.028 1.00 49.25 141 ALA A N 1
ATOM 1054 C CA . ALA A 1 141 ? -30.204 28.073 25.644 1.00 49.25 141 ALA A CA 1
ATOM 1055 C C . ALA A 1 141 ? -31.706 28.418 25.509 1.00 49.25 141 ALA A C 1
ATOM 1057 O O . ALA A 1 141 ? -32.260 28.265 24.414 1.00 49.25 141 ALA A O 1
ATOM 1058 N N . VAL A 1 142 ? -32.356 28.867 26.593 1.00 43.03 142 VAL A N 1
ATOM 1059 C CA . VAL A 1 142 ? -33.766 29.313 26.641 1.00 43.03 142 VAL A CA 1
ATOM 1060 C C . VAL A 1 142 ? -33.859 30.818 26.863 1.00 43.03 142 VAL A C 1
ATOM 1062 O O . VAL A 1 142 ? -33.184 31.328 27.781 1.00 43.03 142 VAL A O 1
#

Sequence (142 aa):
VTTSLDRFMQKLAKDHEEIVNTCFVTHNSRSDIILGLLSHVGRLDHGPRGGIQPFQGGLILTGSPPGNKPADFVADYIRNANIPILNVGASTSKVLAAIKEYTPKLSSSDGSRTDNVISQYAPHIDAASLIGLAESVKDEAV

Foldseek 3Di:
DDDDLVVLLVVCPPCLVCQLADEEEDELAPLSNLVSVQVSQVCQVPPPPPPRDHRAYAYEYADDDQPDHRDPVSVVSVVVGPHHYHYDRHHSVVVVVVCVVPVDPPDPPPVVVVVVVCVVCVVVDPVVVVVVVVVVVVVVVD

InterPro domains:
  IPR028979 HPr(Ser) kinase/phosphorylase-like, N-terminal domain superfamily [G3DSA:3.40.1390.20] (1-120)
  IPR028979 HPr(Ser) kinase/phosphorylase-like, N-terminal domain superfamily [SSF75138] (21-106)

Secondary structure (DSSP, 8-state):
---SHHHHHHHHHH-HHHHHTPEEEEETT-HHHHHHHHHHHHHHHT-S-TTSPPP--EEEEE-SSTT----HHHHHHHHT-SS-EEE--S-HHHHHHHHHHHS----TT-HHHHHHHHHHHGGG--HHHHHHHHHHHHHTT-

Organism: NCBI:txid172671

Radius of gyration: 22.08 Å; chains: 1; bounding box: 52×44×53 Å